Protein AF-A0A4V3JFB7-F1 (afdb_monomer_lite)

Organism: NCBI:txid2484976

Foldseek 3Di:
DDDDDPVSVVVVLVVVLVVLLVLLVVVCVVQNLVRLQVLQCVPPPPPGQHSCLSVVLSVVSDRVSSVVNSVSSVVSVD

pLDDT: mean 92.8, std 6.65, range [61.41, 97.88]

Secondary structure (DSSP, 8-state):
----SHHHHHHHHHHHHHHHHHHHHHHHHHHHHHHHHHHHHHHHGGGSPPHHHHHHHHHH--HHHHHHHHHHHHHHH-

Radius of gyration: 13.79 Å; chains: 1; bounding box: 30×23×40 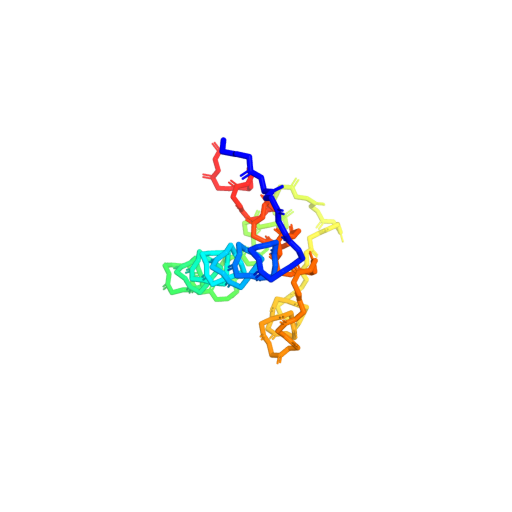Å

Sequence (78 aa):
MEIRSFSQSRKFREVDKAFHTAHIERQIEMHGLRGLHRILVEKYGDDAPDPGTITNTLKRGAYAPIVRLSEKIHEALG

Structure (mmCIF, N/CA/C/O backbone):
data_AF-A0A4V3JFB7-F1
#
_entry.id   AF-A0A4V3JFB7-F1
#
loop_
_atom_site.group_PDB
_atom_site.id
_atom_site.type_symbol
_atom_site.label_atom_id
_atom_site.label_alt_id
_atom_site.label_comp_id
_atom_site.label_asym_id
_atom_site.label_entity_id
_atom_site.label_seq_id
_atom_site.pdbx_PDB_ins_code
_atom_site.Cartn_x
_atom_site.Cartn_y
_atom_site.Cartn_z
_atom_site.occupancy
_atom_site.B_iso_or_equiv
_atom_site.auth_seq_id
_atom_site.auth_comp_id
_atom_site.auth_asym_id
_atom_site.auth_atom_id
_atom_site.pdbx_PDB_model_num
ATOM 1 N N . MET A 1 1 ? 4.892 9.741 -22.854 1.00 61.41 1 MET A N 1
ATOM 2 C CA . MET A 1 1 ? 6.145 8.960 -22.923 1.00 61.41 1 MET A CA 1
ATOM 3 C C . MET A 1 1 ? 5.857 7.688 -23.706 1.00 61.41 1 MET A C 1
ATOM 5 O O . MET A 1 1 ? 4.947 6.974 -23.315 1.00 6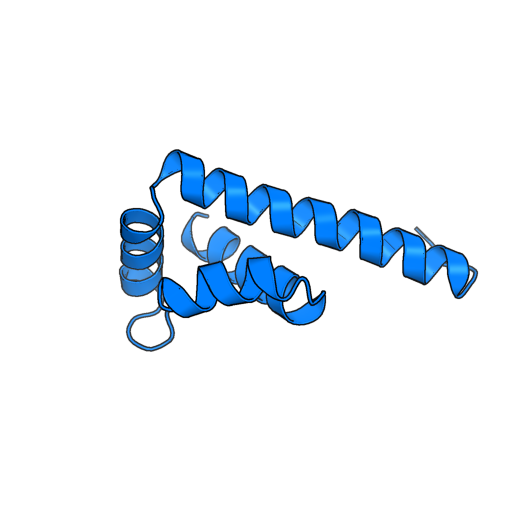1.41 1 MET A O 1
ATOM 9 N N . GLU A 1 2 ? 6.546 7.432 -24.819 1.00 74.44 2 GLU A N 1
ATOM 10 C CA . GLU A 1 2 ? 6.348 6.202 -25.608 1.00 74.44 2 GLU A CA 1
ATOM 11 C C . GLU A 1 2 ? 7.325 5.108 -25.161 1.00 74.44 2 GLU A C 1
ATOM 13 O O . GLU A 1 2 ? 8.536 5.330 -25.125 1.00 74.44 2 GLU A O 1
ATOM 18 N N . ILE A 1 3 ? 6.810 3.918 -24.839 1.00 71.88 3 ILE A N 1
ATOM 19 C CA . ILE A 1 3 ? 7.622 2.740 -24.506 1.00 71.88 3 ILE A CA 1
ATOM 20 C C . ILE A 1 3 ? 7.986 2.029 -25.812 1.00 71.88 3 ILE A C 1
ATOM 22 O O . ILE A 1 3 ? 7.105 1.530 -26.505 1.00 71.88 3 ILE A O 1
ATOM 26 N N . ARG A 1 4 ? 9.278 1.965 -26.152 1.00 80.81 4 ARG A N 1
ATOM 27 C CA . ARG A 1 4 ? 9.760 1.457 -27.452 1.00 80.81 4 ARG A CA 1
ATOM 28 C C . ARG A 1 4 ? 10.388 0.066 -27.381 1.00 80.81 4 ARG A C 1
ATOM 30 O O . ARG A 1 4 ? 10.820 -0.465 -28.398 1.00 80.81 4 ARG A O 1
ATOM 37 N N . SER A 1 5 ? 10.454 -0.539 -26.195 1.00 83.56 5 SER A N 1
ATOM 38 C CA . SER A 1 5 ? 10.973 -1.897 -26.019 1.00 83.56 5 SER A CA 1
ATOM 39 C C . SER A 1 5 ? 10.454 -2.579 -24.751 1.00 83.56 5 SER A C 1
ATOM 41 O O . SER A 1 5 ? 10.047 -1.934 -23.779 1.00 83.56 5 SER A O 1
ATOM 43 N N . PHE A 1 6 ? 10.536 -3.912 -24.726 1.00 80.81 6 PHE A N 1
ATOM 44 C CA . PHE A 1 6 ? 10.207 -4.718 -23.547 1.00 80.81 6 PHE A CA 1
ATOM 45 C C . PHE A 1 6 ? 11.087 -4.371 -22.332 1.00 80.81 6 PHE A C 1
ATOM 47 O O . PHE A 1 6 ? 10.603 -4.297 -21.203 1.00 80.81 6 PHE A O 1
ATOM 54 N N . SER A 1 7 ? 12.376 -4.093 -22.555 1.00 81.69 7 SER A N 1
ATOM 55 C CA . SER A 1 7 ? 13.309 -3.707 -21.490 1.00 81.69 7 SER A CA 1
ATOM 56 C C . SER A 1 7 ? 12.979 -2.340 -20.890 1.00 81.69 7 SER A C 1
ATOM 58 O O . SER A 1 7 ? 13.067 -2.173 -19.674 1.00 81.69 7 SER A O 1
ATOM 60 N N . GLN A 1 8 ? 12.538 -1.380 -21.709 1.00 81.19 8 GLN A N 1
ATOM 61 C CA . GLN A 1 8 ? 12.026 -0.099 -21.224 1.00 81.19 8 GLN A CA 1
ATOM 62 C C . GLN A 1 8 ? 10.748 -0.292 -20.407 1.00 81.19 8 GLN A C 1
ATOM 64 O O . GLN A 1 8 ? 10.665 0.223 -19.297 1.00 81.19 8 GLN A O 1
ATOM 69 N N . SER A 1 9 ? 9.796 -1.098 -20.894 1.00 83.12 9 SER A N 1
ATOM 70 C CA . SER A 1 9 ? 8.564 -1.421 -20.157 1.00 83.12 9 SER A CA 1
ATOM 71 C C . SER A 1 9 ? 8.852 -1.991 -18.765 1.00 83.12 9 SER A C 1
ATOM 73 O O . SER A 1 9 ? 8.250 -1.570 -17.778 1.00 83.12 9 SER A O 1
ATOM 75 N N . ARG A 1 10 ? 9.822 -2.908 -18.663 1.00 85.62 10 ARG A N 1
ATOM 76 C CA . ARG A 1 10 ? 10.235 -3.497 -17.385 1.00 85.62 10 ARG A CA 1
ATOM 77 C C . ARG A 1 10 ? 10.815 -2.457 -16.425 1.00 85.62 10 ARG A C 1
ATOM 79 O O . ARG A 1 10 ? 10.416 -2.438 -15.267 1.00 85.62 10 ARG A O 1
ATOM 86 N N . LYS A 1 11 ? 11.696 -1.576 -16.907 1.00 85.25 11 LYS A N 1
ATOM 87 C CA . LYS A 1 11 ? 12.265 -0.492 -16.089 1.00 85.25 11 LYS A CA 1
ATOM 88 C C . LYS A 1 11 ? 11.190 0.468 -15.583 1.00 85.25 11 LYS A C 1
ATOM 90 O O . LYS A 1 11 ? 11.217 0.824 -14.411 1.00 85.25 11 LYS A O 1
ATOM 95 N N . PHE A 1 12 ? 10.220 0.834 -16.425 1.00 87.31 12 PHE A N 1
ATOM 96 C CA . PHE A 1 12 ? 9.085 1.648 -15.980 1.00 87.31 12 PHE A CA 1
ATOM 97 C C . PHE A 1 12 ? 8.306 0.969 -14.866 1.00 87.31 12 PHE A C 1
ATOM 99 O O . PHE A 1 12 ? 8.072 1.592 -13.841 1.00 87.31 12 PHE A O 1
ATOM 106 N N . ARG A 1 13 ? 7.979 -0.318 -15.023 1.00 88.88 13 ARG A N 1
ATOM 107 C CA . ARG A 1 13 ? 7.278 -1.075 -13.978 1.00 88.88 13 ARG A CA 1
ATOM 108 C C . ARG A 1 13 ? 8.067 -1.151 -12.676 1.00 88.88 13 ARG A C 1
ATOM 110 O O . ARG A 1 13 ? 7.463 -1.114 -11.615 1.00 88.88 13 ARG A O 1
ATOM 117 N N . GLU A 1 14 ? 9.390 -1.282 -12.730 1.00 91.31 14 GLU A N 1
ATOM 118 C CA . GLU A 1 14 ? 10.227 -1.318 -11.524 1.00 91.31 14 GLU A CA 1
ATOM 119 C C . GLU A 1 14 ? 10.217 0.025 -10.780 1.00 91.31 14 GLU A C 1
ATOM 121 O O . GLU A 1 14 ? 10.021 0.038 -9.565 1.00 91.31 14 GLU A O 1
ATOM 126 N N . VAL A 1 15 ? 10.357 1.141 -11.504 1.00 93.19 15 VAL A N 1
ATOM 127 C CA . VAL A 1 15 ? 10.299 2.498 -10.931 1.00 93.19 15 VAL A CA 1
ATOM 128 C C . VAL A 1 15 ? 8.911 2.805 -10.375 1.00 93.19 15 VAL A C 1
ATOM 130 O O . VAL A 1 15 ? 8.785 3.265 -9.245 1.00 93.19 15 VAL A O 1
ATOM 133 N N . ASP A 1 16 ? 7.873 2.504 -11.146 1.00 93.50 16 ASP A N 1
ATOM 134 C CA . ASP A 1 16 ? 6.483 2.725 -10.761 1.00 93.50 16 ASP A CA 1
ATOM 135 C C . ASP A 1 16 ? 6.108 1.910 -9.516 1.00 93.50 16 ASP A C 1
ATOM 137 O O . ASP A 1 16 ? 5.550 2.432 -8.552 1.00 93.50 16 ASP A O 1
ATOM 141 N N . LYS A 1 17 ? 6.544 0.644 -9.456 1.00 95.38 17 LYS A N 1
ATOM 142 C CA . LYS A 1 17 ? 6.397 -0.175 -8.250 1.00 95.38 17 LYS A CA 1
ATOM 143 C C . LYS A 1 17 ? 7.044 0.483 -7.039 1.00 95.38 17 LYS A C 1
ATOM 145 O O . LYS A 1 17 ? 6.440 0.498 -5.975 1.00 95.38 17 LYS A O 1
ATOM 150 N N . ALA A 1 18 ? 8.275 0.976 -7.186 1.00 95.25 18 ALA A N 1
ATOM 151 C CA . ALA A 1 18 ? 9.010 1.594 -6.089 1.00 95.25 18 ALA A CA 1
ATOM 152 C C . ALA A 1 18 ? 8.298 2.850 -5.574 1.00 95.25 18 ALA A C 1
ATOM 154 O O . ALA A 1 18 ? 8.209 3.039 -4.363 1.00 95.25 18 ALA A O 1
ATOM 155 N N . PHE A 1 19 ? 7.732 3.656 -6.475 1.00 96.75 19 PHE A N 1
ATOM 156 C CA . PHE A 1 19 ? 6.911 4.807 -6.111 1.00 96.75 19 PHE A CA 1
ATOM 157 C C . PHE A 1 19 ? 5.687 4.398 -5.279 1.00 96.75 19 PHE A C 1
ATOM 159 O O . PHE A 1 19 ? 5.479 4.930 -4.189 1.00 96.75 19 PHE A O 1
ATOM 166 N N . HIS A 1 20 ? 4.916 3.412 -5.744 1.00 97.88 20 HIS A N 1
ATOM 167 C CA . HIS A 1 20 ? 3.742 2.919 -5.020 1.00 97.88 20 HIS A CA 1
ATOM 168 C C . HIS A 1 20 ? 4.097 2.282 -3.670 1.00 97.88 20 HIS A C 1
ATOM 170 O O . HIS A 1 20 ? 3.420 2.531 -2.675 1.00 97.88 20 HIS A O 1
ATOM 176 N N . THR A 1 21 ? 5.182 1.506 -3.602 1.00 97.31 21 THR A N 1
ATOM 177 C CA . THR A 1 21 ? 5.694 0.963 -2.336 1.00 97.31 21 THR A CA 1
ATOM 178 C C . THR A 1 21 ? 6.014 2.085 -1.352 1.00 97.31 21 THR A C 1
ATOM 180 O O . THR A 1 21 ? 5.500 2.075 -0.236 1.00 97.31 21 THR A O 1
ATOM 183 N N . ALA A 1 22 ? 6.796 3.081 -1.781 1.00 97.25 22 ALA A N 1
ATOM 184 C CA . ALA A 1 22 ? 7.188 4.205 -0.935 1.00 97.25 22 ALA A CA 1
ATOM 185 C C . ALA A 1 22 ? 5.977 5.018 -0.459 1.00 97.25 22 ALA A C 1
ATOM 187 O O . ALA A 1 22 ? 5.945 5.480 0.682 1.00 97.25 22 ALA A O 1
ATOM 188 N N . HIS A 1 23 ? 4.954 5.169 -1.306 1.00 97.62 23 HIS A N 1
ATOM 189 C CA . HIS A 1 23 ? 3.704 5.802 -0.907 1.00 97.62 23 HIS A CA 1
ATOM 190 C C . HIS A 1 23 ? 3.030 5.038 0.239 1.00 97.62 23 HIS A C 1
ATOM 192 O O . HIS A 1 23 ? 2.713 5.645 1.259 1.00 97.62 23 HIS A O 1
ATOM 198 N N . ILE A 1 24 ? 2.852 3.720 0.108 1.00 97.19 24 ILE A N 1
ATOM 199 C CA . ILE A 1 24 ? 2.229 2.885 1.148 1.00 97.19 24 ILE A CA 1
ATOM 200 C C . ILE A 1 24 ? 3.032 2.956 2.453 1.00 97.19 24 ILE A C 1
ATOM 202 O O . ILE A 1 24 ? 2.453 3.175 3.516 1.00 97.19 24 ILE A O 1
ATOM 206 N N . GLU A 1 25 ? 4.355 2.800 2.382 1.00 97.56 25 GLU A N 1
ATOM 207 C CA . GLU A 1 25 ? 5.242 2.846 3.552 1.00 97.56 25 GLU A CA 1
ATOM 208 C C . GLU A 1 25 ? 5.152 4.188 4.278 1.00 97.56 25 GLU A C 1
ATOM 210 O O . GLU A 1 25 ? 4.993 4.212 5.498 1.00 97.56 25 GLU A O 1
ATOM 215 N N . ARG A 1 26 ? 5.126 5.299 3.535 1.00 97.81 26 ARG A N 1
ATOM 216 C CA . ARG A 1 26 ? 4.916 6.633 4.103 1.00 97.81 26 ARG A CA 1
ATOM 217 C C . ARG A 1 26 ? 3.570 6.754 4.817 1.00 97.81 26 ARG A C 1
ATOM 219 O O . ARG A 1 26 ? 3.506 7.346 5.889 1.00 97.81 26 ARG A O 1
ATOM 226 N N . GLN A 1 27 ? 2.485 6.214 4.259 1.00 97.19 27 GLN A N 1
ATOM 227 C CA . GLN A 1 27 ? 1.180 6.266 4.933 1.00 97.19 27 GLN A CA 1
ATOM 228 C C . GLN A 1 27 ? 1.160 5.423 6.212 1.00 97.19 27 GLN A C 1
ATOM 230 O O . GLN A 1 27 ? 0.560 5.825 7.211 1.00 97.19 27 GLN A O 1
ATOM 235 N N . ILE A 1 28 ? 1.856 4.283 6.213 1.00 97.12 28 ILE A N 1
ATOM 236 C CA . ILE A 1 28 ? 2.050 3.474 7.421 1.00 97.12 28 ILE A CA 1
ATOM 237 C C . ILE A 1 28 ? 2.861 4.250 8.463 1.00 97.12 28 ILE A C 1
ATOM 239 O O . ILE A 1 28 ? 2.525 4.186 9.641 1.00 97.12 28 ILE A O 1
ATOM 243 N N . GLU A 1 29 ? 3.892 4.990 8.059 1.00 97.50 29 GLU A N 1
ATOM 244 C CA . GLU A 1 29 ? 4.694 5.821 8.963 1.00 97.50 29 GLU A CA 1
ATOM 245 C C . GLU A 1 29 ? 3.872 6.965 9.577 1.00 97.50 29 GLU A C 1
ATOM 247 O O . GLU A 1 29 ? 3.923 7.178 10.786 1.00 97.50 29 GLU A O 1
ATOM 252 N N . MET A 1 30 ? 3.061 7.661 8.773 1.00 96.94 30 MET A N 1
ATOM 253 C CA . MET A 1 30 ? 2.278 8.814 9.236 1.00 96.94 30 MET A CA 1
ATOM 254 C C . MET A 1 30 ? 1.092 8.429 10.129 1.00 96.94 30 MET A C 1
ATOM 256 O O . MET A 1 30 ? 0.807 9.121 11.104 1.00 96.94 30 MET A O 1
ATOM 260 N N . HIS A 1 31 ? 0.383 7.346 9.804 1.00 95.94 31 HIS A N 1
ATOM 261 C CA . HIS A 1 31 ? -0.859 6.972 10.496 1.00 95.94 31 HIS A CA 1
ATOM 262 C C . HIS A 1 31 ? -0.705 5.758 11.421 1.00 95.94 31 HIS A C 1
ATOM 264 O O . HIS A 1 31 ? -1.600 5.452 12.214 1.00 95.94 31 HIS A O 1
ATOM 270 N N . GLY A 1 32 ? 0.405 5.027 11.315 1.00 96.94 32 GLY A N 1
ATOM 271 C CA . GLY A 1 32 ? 0.528 3.678 11.852 1.00 96.94 32 GL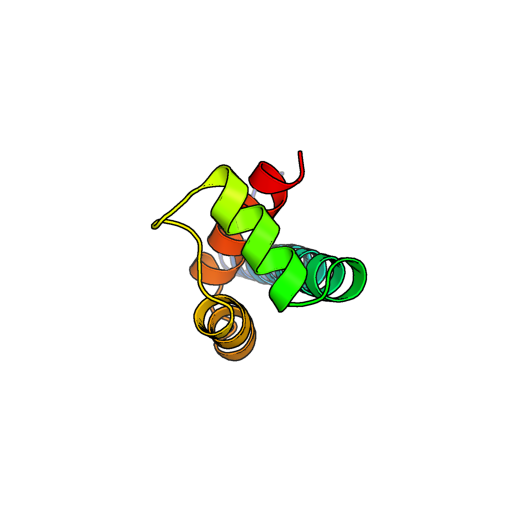Y A CA 1
ATOM 272 C C . GLY A 1 32 ? -0.338 2.678 11.078 1.00 96.94 32 GLY A C 1
ATOM 273 O O . GLY A 1 32 ? -1.387 3.006 10.528 1.00 96.94 32 GLY A O 1
ATOM 274 N N . LEU A 1 33 ? 0.047 1.399 11.089 1.00 95.81 33 LEU A N 1
ATOM 275 C CA . LEU A 1 33 ? -0.682 0.358 10.349 1.00 95.81 33 LEU A CA 1
ATOM 276 C C . LEU A 1 33 ? -2.154 0.224 10.791 1.00 95.81 33 LEU A C 1
ATOM 278 O O . LEU A 1 33 ? -3.047 0.046 9.966 1.00 95.81 33 LEU A O 1
ATOM 282 N N . ARG A 1 34 ? -2.420 0.332 12.101 1.00 94.69 34 ARG A N 1
ATOM 283 C CA . ARG A 1 34 ? -3.788 0.276 12.646 1.00 94.69 34 ARG A CA 1
ATOM 284 C C . ARG A 1 34 ? -4.599 1.534 12.336 1.00 94.69 34 ARG A C 1
ATOM 286 O O . ARG A 1 34 ? -5.801 1.419 12.119 1.00 94.69 34 ARG A O 1
ATOM 293 N N . GLY A 1 35 ? -3.963 2.707 12.346 1.00 95.88 35 GLY A N 1
ATOM 294 C CA . GLY A 1 35 ? -4.624 3.968 12.009 1.00 95.88 35 GLY A CA 1
ATOM 295 C C . GLY A 1 35 ? -4.988 4.013 10.531 1.00 95.88 35 GLY A C 1
ATOM 296 O O . GLY A 1 35 ? -6.138 4.280 10.201 1.00 95.88 35 GLY A O 1
ATOM 297 N N . LEU A 1 36 ? -4.058 3.612 9.660 1.00 96.44 36 LEU A N 1
ATOM 298 C CA . LEU A 1 36 ? -4.310 3.470 8.229 1.00 96.44 36 LEU A CA 1
ATOM 299 C C . LEU A 1 36 ? -5.464 2.498 7.954 1.00 96.44 36 LEU A C 1
ATOM 301 O O . LEU A 1 36 ? -6.380 2.833 7.214 1.00 96.44 36 LEU A O 1
ATOM 305 N N . HIS A 1 37 ? -5.472 1.325 8.594 1.00 96.19 37 HIS A N 1
ATOM 306 C CA . HIS A 1 37 ? -6.584 0.380 8.465 1.00 96.19 37 HIS A CA 1
ATOM 307 C C . HIS A 1 37 ? -7.928 0.993 8.874 1.00 96.19 37 HIS A C 1
ATOM 309 O O . HIS A 1 37 ? -8.920 0.786 8.187 1.00 96.19 37 HIS A O 1
ATOM 315 N N . ARG A 1 38 ? -7.973 1.770 9.964 1.00 96.62 38 ARG A N 1
ATOM 316 C CA . ARG A 1 38 ? -9.208 2.430 10.405 1.00 96.62 38 ARG A CA 1
ATOM 317 C C . ARG A 1 38 ? -9.736 3.407 9.356 1.00 96.62 38 ARG A C 1
ATOM 319 O O . ARG A 1 38 ? -10.914 3.340 9.043 1.00 96.62 38 ARG A O 1
ATOM 326 N N . ILE A 1 39 ? -8.866 4.234 8.780 1.00 96.12 39 ILE A N 1
ATOM 327 C CA . ILE A 1 39 ? -9.232 5.170 7.703 1.00 96.12 39 ILE A CA 1
ATOM 328 C C . ILE A 1 39 ? -9.798 4.406 6.497 1.00 96.12 39 ILE A C 1
ATOM 330 O O . ILE A 1 39 ? -10.820 4.778 5.928 1.00 96.12 39 ILE A O 1
ATOM 334 N N . LEU A 1 40 ? -9.157 3.296 6.123 1.00 96.81 40 LEU A N 1
ATOM 335 C CA . LEU A 1 40 ? -9.625 2.461 5.019 1.00 96.81 40 LEU A CA 1
ATOM 336 C C . LEU A 1 40 ? -10.987 1.823 5.316 1.00 96.81 40 LEU A C 1
ATOM 338 O O . LEU A 1 40 ? -11.825 1.769 4.422 1.00 96.81 40 LEU A O 1
ATOM 342 N N . VAL A 1 41 ? -11.226 1.373 6.550 1.00 96.94 41 VAL A N 1
ATOM 343 C CA . VAL A 1 41 ? -12.528 0.845 6.990 1.00 96.94 41 VAL A CA 1
ATOM 344 C C . VAL A 1 41 ? -13.597 1.935 6.988 1.00 96.94 41 VAL A C 1
ATOM 346 O O . VAL A 1 41 ? -14.714 1.678 6.556 1.00 96.94 41 VAL A O 1
ATOM 349 N N . GLU A 1 42 ? -13.273 3.155 7.415 1.00 96.44 42 GLU A N 1
ATOM 350 C CA . GLU A 1 42 ? -14.215 4.281 7.388 1.00 96.44 42 GLU A CA 1
ATOM 351 C C . GLU A 1 42 ? -14.699 4.593 5.966 1.00 96.44 42 GLU A C 1
ATOM 353 O O . GLU A 1 42 ? -15.867 4.929 5.781 1.00 96.44 42 GLU A O 1
ATOM 358 N N . LYS A 1 43 ? -13.835 4.43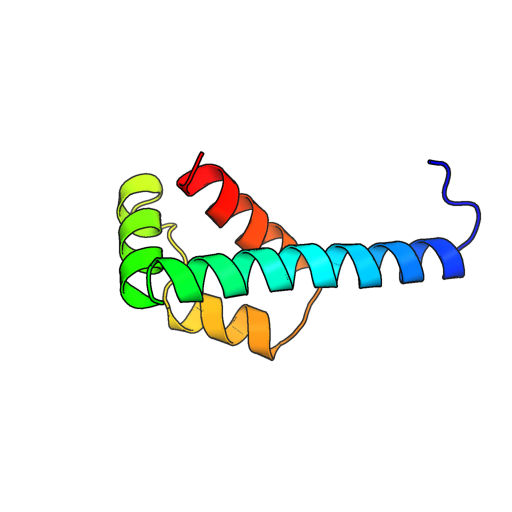2 4.954 1.00 96.56 43 LYS A N 1
ATOM 359 C CA . LYS A 1 43 ? -14.209 4.664 3.554 1.00 96.56 43 LYS A CA 1
ATOM 360 C C . LYS A 1 43 ? -14.834 3.455 2.859 1.00 96.56 43 LYS A C 1
ATOM 362 O O . LYS A 1 43 ? -15.787 3.619 2.103 1.00 96.56 43 LYS A O 1
ATOM 367 N N . TYR A 1 44 ? -14.273 2.263 3.053 1.00 95.94 44 TYR A N 1
ATOM 368 C CA . TYR A 1 44 ? -14.609 1.075 2.258 1.00 95.94 44 TYR A CA 1
ATOM 369 C C . TYR A 1 44 ? -15.379 -0.002 3.032 1.00 95.94 44 TYR A C 1
ATOM 371 O O . TYR A 1 44 ? -15.779 -0.996 2.432 1.00 95.94 44 TYR A O 1
ATOM 379 N N . GLY A 1 45 ? -15.586 0.153 4.342 1.00 94.75 45 GLY A N 1
ATOM 380 C CA . GLY A 1 45 ? -16.257 -0.848 5.170 1.00 94.75 45 GLY A CA 1
ATOM 381 C C . GLY A 1 45 ? -15.567 -2.212 5.097 1.00 94.75 45 GLY A C 1
ATOM 382 O O . GLY A 1 45 ? -14.355 -2.313 5.295 1.00 94.75 45 GLY A O 1
ATOM 383 N N . ASP A 1 46 ? -16.341 -3.249 4.774 1.00 91.75 46 ASP A N 1
ATOM 384 C CA . ASP A 1 46 ? -15.871 -4.638 4.682 1.00 91.75 46 ASP A CA 1
ATOM 385 C C . ASP A 1 46 ? -14.884 -4.880 3.520 1.00 91.75 46 ASP A C 1
ATOM 387 O O . ASP A 1 46 ? -14.117 -5.842 3.552 1.00 91.75 46 ASP A O 1
ATOM 391 N N . ASP A 1 47 ? -14.841 -3.989 2.520 1.00 92.56 47 ASP A N 1
ATOM 392 C CA . ASP A 1 47 ? -13.906 -4.065 1.385 1.00 92.56 47 ASP A CA 1
ATOM 393 C C . ASP A 1 47 ? -12.518 -3.466 1.698 1.00 92.56 47 ASP A C 1
ATOM 395 O O . ASP A 1 47 ? -11.638 -3.372 0.819 1.00 92.56 47 ASP A O 1
ATOM 399 N N . ALA A 1 48 ? -12.307 -3.005 2.933 1.00 94.69 48 ALA A N 1
ATOM 400 C CA . ALA A 1 48 ? -11.031 -2.475 3.387 1.00 94.69 48 ALA A CA 1
ATOM 401 C C . ALA A 1 48 ? -9.995 -3.601 3.566 1.00 94.69 48 ALA A C 1
ATOM 403 O O . ALA A 1 48 ? -10.279 -4.624 4.189 1.00 94.69 48 ALA A O 1
ATOM 404 N N . PRO A 1 49 ? -8.761 -3.437 3.054 1.00 93.88 49 PRO A N 1
ATOM 405 C CA . PRO A 1 49 ? -7.718 -4.431 3.256 1.00 93.88 49 PRO A CA 1
ATOM 406 C C . PRO A 1 49 ? -7.269 -4.431 4.717 1.00 93.88 49 PRO A C 1
ATOM 408 O O . PRO A 1 49 ? -6.841 -3.402 5.238 1.00 93.88 49 PRO A O 1
ATOM 411 N N . ASP A 1 50 ? -7.298 -5.599 5.354 1.00 95.00 50 ASP A N 1
ATOM 412 C CA . ASP A 1 50 ? -6.838 -5.758 6.730 1.00 95.00 50 ASP A CA 1
ATOM 413 C C . ASP A 1 50 ? -5.317 -5.477 6.876 1.00 95.00 50 ASP A C 1
ATOM 415 O O . ASP A 1 50 ? -4.558 -5.531 5.896 1.00 95.00 50 ASP A O 1
ATOM 419 N N . PRO A 1 51 ? -4.812 -5.216 8.100 1.00 95.25 51 PRO A N 1
ATOM 420 C CA . PRO A 1 51 ? -3.389 -4.947 8.341 1.00 95.25 51 PRO A CA 1
ATOM 421 C C . PRO A 1 51 ? -2.436 -6.047 7.835 1.00 95.25 51 PRO A C 1
ATOM 423 O O . PRO A 1 51 ? -1.315 -5.770 7.391 1.00 95.25 51 PRO A O 1
ATOM 426 N N . GLY A 1 52 ? -2.863 -7.308 7.901 1.00 96.12 52 GLY A N 1
ATOM 427 C CA . GLY A 1 52 ? -2.125 -8.455 7.382 1.00 96.12 52 GLY A CA 1
ATOM 428 C C . GLY A 1 52 ? -2.035 -8.418 5.859 1.00 96.12 52 GLY A C 1
ATOM 429 O O . GLY A 1 52 ? -0.957 -8.620 5.304 1.00 96.12 52 GLY A O 1
ATOM 430 N N . THR A 1 53 ? -3.122 -8.081 5.172 1.00 95.06 53 THR A N 1
ATOM 431 C CA . THR A 1 53 ? -3.150 -7.889 3.716 1.00 95.06 53 THR A CA 1
ATOM 432 C C . THR A 1 53 ? -2.212 -6.765 3.267 1.00 95.06 53 THR A C 1
ATOM 434 O O . THR A 1 53 ? -1.450 -6.953 2.313 1.00 95.06 53 THR A O 1
ATOM 437 N N . ILE A 1 54 ? -2.178 -5.635 3.983 1.00 94.81 54 ILE A N 1
ATOM 438 C CA . ILE A 1 54 ? -1.254 -4.519 3.700 1.00 94.81 54 ILE A CA 1
ATOM 439 C C . ILE A 1 54 ? 0.205 -4.987 3.811 1.00 94.81 54 ILE A C 1
ATOM 441 O O . ILE A 1 54 ? 0.989 -4.861 2.867 1.00 94.81 54 ILE A O 1
ATOM 445 N N . THR A 1 55 ? 0.571 -5.600 4.938 1.00 95.62 55 THR A N 1
ATOM 446 C CA . THR A 1 55 ? 1.951 -6.061 5.174 1.00 95.62 55 THR A CA 1
ATOM 447 C C . THR A 1 55 ? 2.369 -7.192 4.235 1.00 95.62 55 THR A C 1
ATOM 449 O O . THR A 1 55 ? 3.498 -7.204 3.741 1.00 95.62 55 THR A O 1
ATOM 452 N N . ASN A 1 56 ? 1.469 -8.126 3.928 1.00 96.12 56 ASN A N 1
ATOM 453 C CA . ASN A 1 56 ? 1.730 -9.211 2.985 1.00 96.12 56 ASN A CA 1
ATOM 454 C C . ASN A 1 56 ? 1.919 -8.700 1.555 1.00 96.12 56 ASN A C 1
ATOM 456 O O . ASN A 1 56 ? 2.728 -9.262 0.818 1.00 96.12 56 ASN A O 1
ATOM 460 N N . THR A 1 57 ? 1.215 -7.637 1.164 1.00 95.25 57 THR A N 1
ATOM 461 C CA . THR A 1 57 ? 1.378 -7.009 -0.155 1.00 95.25 57 THR A CA 1
ATOM 462 C C . THR A 1 57 ? 2.787 -6.444 -0.324 1.00 95.25 57 THR A C 1
ATOM 464 O O . THR A 1 57 ? 3.445 -6.738 -1.325 1.00 95.25 57 THR A O 1
ATOM 467 N N . LEU A 1 58 ? 3.292 -5.737 0.692 1.00 94.00 58 LEU A N 1
ATOM 468 C CA . LEU A 1 58 ? 4.664 -5.218 0.712 1.00 94.00 58 LEU A CA 1
ATOM 469 C C . LEU A 1 58 ? 5.704 -6.348 0.713 1.00 94.00 58 LEU A C 1
ATOM 471 O O . LEU A 1 58 ? 6.627 -6.334 -0.098 1.00 94.00 58 LEU A O 1
ATOM 475 N N . LYS A 1 59 ? 5.515 -7.385 1.544 1.00 94.62 59 LYS A N 1
ATOM 476 C CA . LYS A 1 59 ? 6.427 -8.543 1.618 1.00 94.62 59 LYS A CA 1
ATOM 477 C C . LYS A 1 59 ? 6.508 -9.333 0.314 1.00 94.62 59 LYS A C 1
ATOM 479 O O . LYS A 1 59 ? 7.589 -9.759 -0.078 1.00 94.62 59 LYS A O 1
ATOM 484 N N . ARG A 1 60 ? 5.370 -9.564 -0.351 1.00 92.38 60 ARG A N 1
ATOM 485 C CA . ARG A 1 60 ? 5.326 -10.306 -1.622 1.00 92.38 60 ARG A CA 1
ATOM 486 C C . ARG A 1 60 ? 5.959 -9.516 -2.763 1.00 92.38 60 ARG A C 1
ATOM 488 O O . ARG A 1 60 ? 6.451 -10.123 -3.709 1.00 92.38 60 ARG A O 1
ATOM 495 N N . GLY A 1 61 ? 5.920 -8.183 -2.714 1.00 89.62 61 GLY A N 1
ATOM 496 C CA . GLY A 1 61 ? 6.611 -7.337 -3.688 1.00 89.62 61 GLY A CA 1
ATOM 497 C C . GLY A 1 61 ? 6.059 -7.422 -5.118 1.00 89.62 61 GLY A C 1
ATOM 498 O O . GLY A 1 61 ? 6.739 -7.004 -6.065 1.00 89.62 61 GLY A O 1
ATOM 499 N N . ALA A 1 62 ? 4.859 -7.988 -5.294 1.00 92.06 62 ALA A N 1
ATOM 500 C CA . ALA A 1 62 ? 4.216 -8.163 -6.590 1.00 92.06 62 ALA A CA 1
ATOM 501 C C . ALA A 1 62 ? 3.634 -6.830 -7.079 1.00 92.06 62 ALA A C 1
ATOM 503 O O . ALA A 1 62 ? 2.917 -6.155 -6.345 1.00 92.06 62 ALA A O 1
ATOM 504 N N . TYR A 1 63 ? 3.923 -6.477 -8.334 1.00 90.94 63 TYR A N 1
ATOM 505 C CA . TYR A 1 63 ? 3.590 -5.166 -8.898 1.00 90.94 63 TYR A CA 1
ATOM 506 C C . TYR A 1 63 ? 2.093 -4.833 -8.820 1.00 90.94 63 TYR A C 1
ATOM 508 O O . TYR A 1 63 ? 1.722 -3.864 -8.172 1.00 90.94 63 TYR A O 1
ATOM 516 N N . ALA A 1 64 ? 1.227 -5.660 -9.417 1.00 93.19 64 ALA A N 1
ATOM 517 C CA . ALA A 1 64 ? -0.203 -5.352 -9.491 1.00 93.19 64 ALA A CA 1
ATOM 518 C C . ALA A 1 64 ? -0.881 -5.206 -8.109 1.00 93.19 64 ALA A C 1
ATOM 520 O O . ALA A 1 64 ? -1.635 -4.252 -7.934 1.00 93.19 64 ALA A O 1
ATOM 521 N N . PRO A 1 65 ? -0.619 -6.074 -7.109 1.00 95.81 65 PRO A N 1
ATOM 522 C CA . PRO A 1 65 ? -1.110 -5.855 -5.748 1.00 95.81 65 PRO A CA 1
ATOM 523 C C . PRO A 1 65 ? -0.627 -4.550 -5.100 1.00 95.81 65 PRO A C 1
ATOM 525 O O . PRO A 1 65 ? -1.430 -3.874 -4.466 1.00 95.81 65 PRO A O 1
ATOM 528 N N . ILE A 1 66 ? 0.649 -4.182 -5.277 1.00 97.38 66 ILE A N 1
ATOM 529 C CA . ILE A 1 66 ? 1.205 -2.929 -4.737 1.00 97.38 66 ILE A CA 1
ATOM 530 C C . ILE A 1 66 ? 0.497 -1.714 -5.339 1.00 97.38 66 ILE A C 1
ATOM 532 O O . ILE A 1 66 ? 0.067 -0.840 -4.593 1.00 97.38 66 ILE A O 1
ATOM 536 N N . VAL A 1 67 ? 0.333 -1.684 -6.665 1.00 97.00 67 VAL A N 1
ATOM 537 C CA . VAL A 1 67 ? -0.346 -0.582 -7.366 1.00 97.00 67 VAL A CA 1
ATOM 538 C C . VAL A 1 67 ? -1.776 -0.429 -6.850 1.00 97.00 67 VAL A C 1
ATOM 540 O O . VAL A 1 67 ? -2.125 0.627 -6.335 1.00 97.00 67 VAL A O 1
ATOM 543 N N . ARG A 1 68 ? -2.570 -1.512 -6.863 1.00 96.19 68 ARG A N 1
ATOM 544 C CA . ARG A 1 68 ? -3.971 -1.480 -6.402 1.00 96.19 68 ARG A CA 1
ATOM 545 C C . ARG A 1 68 ? -4.104 -1.019 -4.954 1.00 96.19 68 ARG A C 1
ATOM 547 O O . ARG A 1 68 ? -5.019 -0.272 -4.626 1.00 96.19 68 ARG A O 1
ATOM 554 N N . LEU A 1 69 ? -3.216 -1.488 -4.075 1.00 96.69 69 LEU A N 1
ATOM 555 C CA . LEU A 1 69 ? -3.232 -1.090 -2.671 1.00 96.69 69 LEU A CA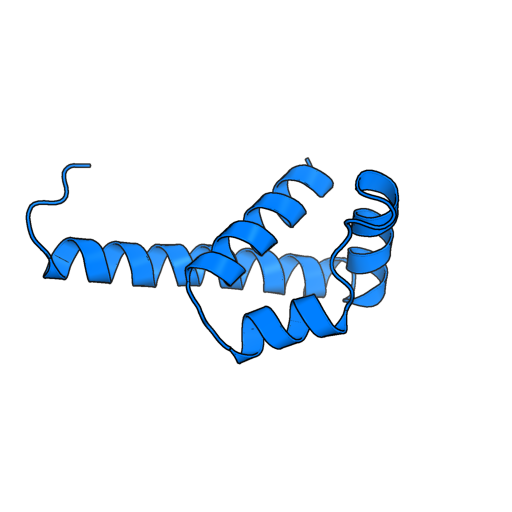 1
ATOM 556 C C . LEU A 1 69 ? -2.880 0.393 -2.514 1.00 96.69 69 LEU A C 1
ATOM 558 O O . LEU A 1 69 ? -3.560 1.104 -1.781 1.00 96.69 69 LEU A O 1
ATOM 562 N N . SER A 1 70 ? -1.845 0.860 -3.213 1.00 97.56 70 SER A N 1
ATOM 563 C CA . SER A 1 70 ? -1.438 2.263 -3.188 1.00 97.56 70 SER A CA 1
ATOM 564 C C . SER A 1 70 ? -2.525 3.187 -3.728 1.00 97.56 70 SER A C 1
ATOM 566 O O . SER A 1 70 ? -2.741 4.238 -3.137 1.00 97.56 70 SER A O 1
ATOM 568 N N . GLU A 1 71 ? -3.196 2.827 -4.822 1.00 96.62 71 GLU A N 1
ATOM 569 C CA . GLU A 1 71 ? -4.302 3.608 -5.390 1.00 96.62 71 GLU A CA 1
ATOM 570 C C . GLU A 1 71 ? -5.487 3.664 -4.426 1.00 96.62 71 GLU A C 1
ATOM 572 O O . GLU A 1 71 ? -5.994 4.745 -4.148 1.00 96.62 71 GLU A O 1
ATOM 577 N N . LYS A 1 72 ? -5.864 2.525 -3.831 1.00 96.00 72 LYS A N 1
ATOM 578 C CA . LYS A 1 72 ? -6.944 2.465 -2.837 1.00 96.00 72 LYS A CA 1
ATOM 579 C C . LYS A 1 72 ? -6.637 3.327 -1.603 1.00 96.00 72 LYS A C 1
ATOM 581 O O . LYS A 1 72 ? -7.534 3.984 -1.075 1.00 96.00 72 LYS A O 1
ATOM 586 N N . ILE A 1 73 ? -5.383 3.332 -1.144 1.00 96.56 73 ILE A N 1
ATOM 587 C CA . ILE A 1 73 ? -4.925 4.194 -0.044 1.00 96.56 73 ILE A 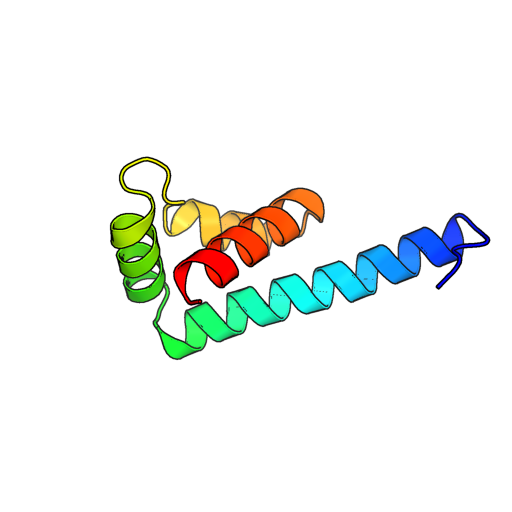CA 1
ATOM 588 C C . ILE A 1 73 ? -4.952 5.669 -0.451 1.00 96.56 73 ILE A C 1
ATOM 590 O O . ILE A 1 73 ? -5.451 6.489 0.314 1.00 96.56 73 ILE A O 1
ATOM 594 N N . HIS A 1 74 ? -4.451 6.004 -1.641 1.00 96.75 74 HIS A N 1
ATOM 595 C CA . HIS A 1 74 ? -4.469 7.373 -2.148 1.00 96.75 74 HIS A CA 1
ATOM 596 C C . HIS A 1 74 ? -5.896 7.908 -2.247 1.00 96.75 74 HIS A C 1
ATOM 598 O O . HIS A 1 74 ? -6.172 8.989 -1.741 1.00 96.75 74 HIS A O 1
ATOM 604 N N . GLU A 1 75 ? -6.805 7.120 -2.822 1.00 96.12 75 GLU A N 1
ATOM 605 C CA . GLU A 1 75 ? -8.218 7.460 -2.897 1.00 96.12 75 GLU A CA 1
ATOM 606 C C . GLU A 1 75 ? -8.797 7.659 -1.498 1.00 96.12 75 GLU A C 1
ATOM 608 O O . GLU A 1 75 ? -9.559 8.592 -1.305 1.00 96.12 75 GLU A O 1
ATOM 613 N N . ALA A 1 76 ? -8.437 6.852 -0.496 1.00 94.56 76 ALA A N 1
ATOM 614 C CA . ALA A 1 76 ? -8.982 7.009 0.853 1.00 94.56 76 ALA A CA 1
ATOM 615 C C . ALA A 1 76 ? -8.528 8.249 1.615 1.00 94.56 76 ALA A C 1
ATOM 617 O O . ALA A 1 76 ? -9.224 8.676 2.533 1.00 94.56 76 ALA A O 1
ATOM 618 N N . LEU A 1 77 ? -7.376 8.795 1.248 1.00 91.81 77 LEU A N 1
ATOM 619 C CA . LEU A 1 77 ? -6.765 9.938 1.917 1.00 91.81 77 LEU A CA 1
ATOM 620 C C . LEU A 1 77 ? -6.931 11.251 1.138 1.00 91.81 77 LEU A C 1
ATOM 622 O O . LEU A 1 77 ? -6.586 12.303 1.676 1.00 91.81 77 LEU A O 1
ATOM 626 N N . GLY A 1 78 ? -7.404 11.182 -0.111 1.00 81.50 78 GLY A N 1
ATOM 627 C CA . GLY A 1 78 ? -7.784 12.326 -0.945 1.00 81.50 78 GLY A CA 1
ATOM 628 C C . GLY A 1 78 ? -9.257 12.678 -0.799 1.00 81.50 78 GLY A C 1
ATOM 629 O O . GLY A 1 78 ? -9.540 13.894 -0.833 1.00 81.50 78 GLY A O 1
#